Protein AF-A0A958FMW8-F1 (afdb_monomer_lite)

Radius of gyration: 24.39 Å; chains: 1; bounding box: 60×31×51 Å

Sequence (142 aa):
LLRKQADVAARLNARAYQRRVRERGIANLVDEHDLPLRGEYVREVSALAEKLRVKSRWLNAVSLEATAEALAEIARMPFVVRIDLVRRGRAPLPEPAAHTLLRGGAASTTLDYGPSFDQNSQINTPPLHDLGFSGAGVLIAS

Secondary structure (DSSP, 8-state):
-HHHHHHHHTT--HHHHHHHHHHH-GGGSS-GGGSPP-HHHHHHHHHH-SEEEEEETTTTEEEEE--HHHHHHHTTSTT-----------PPPPP--------------SS--GGGHHHHHHTTHHHHHHTT---TT-----

pLDDT: mean 87.43, std 10.42, range [56.19, 97.25]

Foldseek 3Di:
DVVQQVVLLVPDDPVLQVVCCVPPNPVPSGDQLSGAADPVLVVVLVVQFPFWDDQRSNVSDTDTHHDPVSVVVNCPPPPDPDDDDDDDDDDDDPDPDPDDQDQDDDDDAPDDPTSCVVVCVVVPNRVCVSVVNPCVPPDDDD

Structure (mmCIF, N/CA/C/O backbone):
data_AF-A0A958FMW8-F1
#
_entry.id   AF-A0A958FMW8-F1
#
loop_
_atom_site.group_PDB
_atom_site.id
_atom_site.type_symbol
_atom_site.label_atom_id
_atom_site.label_alt_id
_atom_site.label_comp_id
_atom_site.label_asym_id
_atom_site.label_entity_id
_atom_site.label_seq_id
_atom_site.pdbx_PDB_ins_code
_atom_site.Cartn_x
_atom_site.Cartn_y
_atom_site.Cartn_z
_atom_site.occupancy
_atom_site.B_iso_or_equiv
_atom_site.auth_seq_id
_atom_site.auth_comp_id
_atom_site.auth_asym_id
_atom_site.auth_atom_id
_atom_site.pdbx_PDB_model_num
ATOM 1 N N . LEU A 1 1 ? -21.628 7.521 -8.985 1.00 67.19 1 LEU A N 1
ATOM 2 C CA . LEU A 1 1 ? -20.403 6.807 -9.408 1.00 67.19 1 LEU A CA 1
ATOM 3 C C . LEU A 1 1 ? -19.646 7.594 -10.484 1.00 67.19 1 LEU A C 1
ATOM 5 O O . LEU A 1 1 ? -18.554 8.064 -10.199 1.00 67.19 1 LEU A O 1
ATOM 9 N N . LEU A 1 2 ? -20.276 7.861 -11.636 1.00 73.38 2 LEU A N 1
ATOM 10 C CA . LEU A 1 2 ? -19.670 8.516 -12.810 1.00 73.38 2 LEU A CA 1
ATOM 11 C C . LEU A 1 2 ? -18.951 9.851 -12.532 1.00 73.38 2 LEU A C 1
ATOM 13 O O . LEU A 1 2 ? -17.819 10.031 -12.964 1.00 73.38 2 LEU A O 1
ATOM 17 N N . ARG A 1 3 ? -19.545 10.763 -11.744 1.00 78.31 3 ARG A N 1
ATOM 18 C CA . ARG A 1 3 ? -18.886 12.039 -11.379 1.00 78.31 3 AR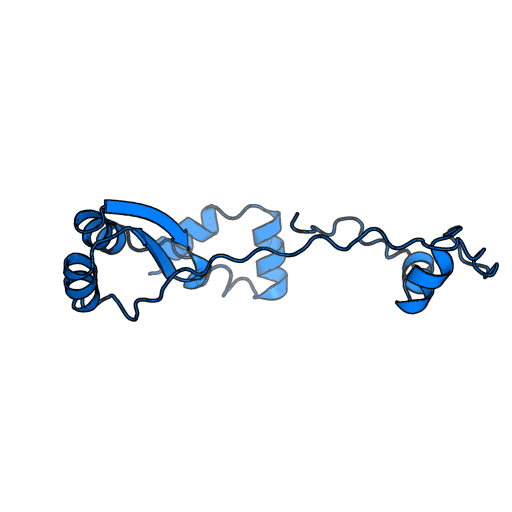G A CA 1
ATOM 19 C C . ARG A 1 3 ? -17.546 11.834 -10.659 1.00 78.31 3 ARG A C 1
ATOM 21 O O . ARG A 1 3 ? -16.572 12.494 -10.982 1.00 78.31 3 ARG A O 1
ATOM 28 N N . LYS A 1 4 ? -17.471 10.862 -9.741 1.00 79.81 4 LYS A N 1
ATOM 29 C CA . LYS A 1 4 ? -16.237 10.571 -8.992 1.00 79.81 4 LYS A CA 1
ATOM 30 C C . LYS A 1 4 ? -15.162 9.951 -9.885 1.00 79.81 4 LYS A C 1
ATOM 32 O O . LYS A 1 4 ? -13.986 10.231 -9.694 1.00 79.81 4 LYS A O 1
ATOM 37 N N . GLN A 1 5 ? -15.559 9.124 -10.853 1.00 82.94 5 GLN A N 1
ATOM 38 C CA . GLN A 1 5 ? -14.628 8.555 -11.830 1.00 82.94 5 GLN A CA 1
ATOM 39 C C . GLN A 1 5 ? -14.057 9.645 -12.744 1.00 82.94 5 GLN A C 1
ATOM 41 O O . GLN A 1 5 ? -12.851 9.660 -12.978 1.00 82.94 5 GLN A O 1
ATOM 46 N N . ALA A 1 6 ? -14.888 10.595 -13.184 1.00 82.56 6 ALA A N 1
ATOM 47 C CA . ALA A 1 6 ? -14.443 11.748 -13.964 1.00 82.56 6 ALA A CA 1
ATOM 48 C C . ALA A 1 6 ? -13.451 12.630 -13.183 1.00 82.56 6 ALA A C 1
ATOM 50 O O . ALA A 1 6 ? -12.398 12.981 -13.713 1.00 82.56 6 ALA A O 1
ATOM 51 N N . ASP A 1 7 ? -13.725 12.909 -11.904 1.00 86.56 7 ASP A N 1
ATOM 52 C CA . ASP A 1 7 ? -12.814 13.679 -11.045 1.00 86.56 7 ASP A CA 1
ATOM 53 C C . ASP A 1 7 ? -11.450 12.994 -10.876 1.00 86.56 7 ASP A C 1
ATOM 55 O O . ASP A 1 7 ? -10.409 13.652 -10.845 1.00 86.56 7 ASP A O 1
ATOM 59 N N . VAL A 1 8 ? -11.435 11.663 -10.755 1.00 86.69 8 VAL A N 1
ATOM 60 C CA . VAL A 1 8 ? -10.186 10.898 -10.655 1.00 86.69 8 VAL A CA 1
ATOM 61 C C . VAL A 1 8 ? -9.455 10.867 -11.996 1.00 86.69 8 VAL A C 1
ATOM 63 O O . VAL A 1 8 ? -8.236 11.038 -12.014 1.00 86.69 8 VAL A O 1
ATOM 66 N N . ALA A 1 9 ? -10.178 10.722 -13.109 1.00 86.50 9 ALA A N 1
ATOM 67 C CA . ALA A 1 9 ? -9.604 10.763 -14.451 1.00 86.50 9 ALA A CA 1
ATOM 68 C C . ALA A 1 9 ? -8.899 12.102 -14.715 1.00 86.50 9 ALA A C 1
ATOM 70 O O . ALA A 1 9 ? -7.775 12.115 -15.213 1.00 86.50 9 ALA A O 1
ATOM 71 N N . ALA A 1 10 ? -9.508 13.214 -14.290 1.00 87.31 10 ALA A N 1
ATOM 72 C CA . ALA A 1 10 ? -8.950 14.560 -14.422 1.00 87.31 10 ALA A CA 1
ATOM 73 C C . ALA A 1 10 ? -7.656 14.784 -13.613 1.00 87.31 10 ALA A C 1
ATOM 75 O O . ALA A 1 10 ? -6.899 15.706 -13.901 1.00 87.31 10 ALA A O 1
ATOM 76 N N . ARG A 1 11 ? -7.384 13.948 -12.603 1.00 89.19 11 ARG A N 1
ATOM 77 C CA . ARG A 1 11 ? -6.184 14.029 -11.749 1.00 89.19 11 ARG A CA 1
ATOM 78 C C . ARG A 1 11 ? -5.069 13.076 -12.177 1.00 89.19 11 ARG A C 1
ATOM 80 O O . ARG A 1 11 ? -4.025 13.032 -11.525 1.00 89.19 11 ARG A O 1
ATOM 87 N N . LEU A 1 12 ? -5.272 12.285 -13.232 1.00 89.81 12 LEU A N 1
ATOM 88 C CA . LEU A 1 12 ? -4.224 11.416 -13.755 1.00 89.81 12 LEU A CA 1
ATOM 89 C C . LEU A 1 12 ? -3.107 12.264 -14.363 1.00 89.81 12 LEU A C 1
ATOM 91 O O . LEU A 1 12 ? -3.346 13.114 -15.216 1.00 89.81 12 LEU A O 1
ATOM 95 N N . ASN A 1 13 ? -1.863 11.991 -13.969 1.00 92.81 13 ASN A N 1
ATOM 96 C CA . ASN A 1 13 ? -0.727 12.544 -14.696 1.00 92.81 13 ASN A CA 1
ATOM 97 C C . ASN A 1 13 ? -0.651 11.935 -16.111 1.00 92.81 13 ASN A C 1
ATOM 99 O O . ASN A 1 13 ? -1.148 10.830 -16.358 1.00 92.81 13 ASN A O 1
ATOM 103 N N . ALA A 1 14 ? 0.006 12.642 -17.034 1.00 92.69 14 ALA A N 1
ATOM 104 C CA . ALA A 1 14 ? 0.064 12.262 -18.448 1.00 92.69 14 ALA A CA 1
ATOM 105 C C . ALA A 1 14 ? 0.574 10.826 -18.666 1.00 92.69 14 ALA A C 1
ATOM 107 O O . ALA A 1 14 ? 0.044 10.081 -19.490 1.00 92.69 14 ALA A O 1
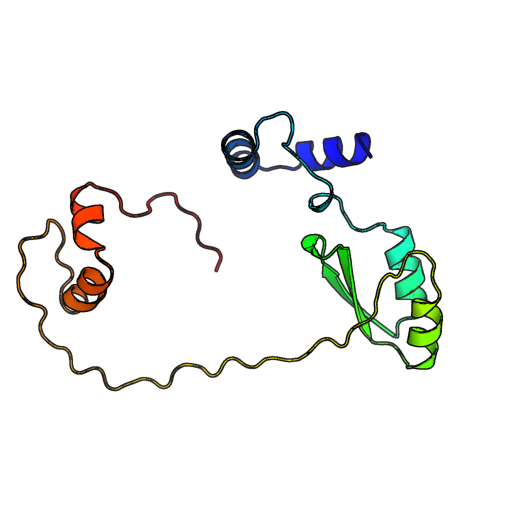ATOM 108 N N . ARG A 1 15 ? 1.563 10.398 -17.877 1.00 89.44 15 ARG A N 1
ATOM 109 C CA . ARG A 1 15 ? 2.145 9.058 -17.981 1.00 89.44 15 ARG A CA 1
ATOM 110 C C . ARG A 1 15 ? 1.182 7.965 -17.517 1.00 89.44 15 ARG A C 1
ATOM 112 O O . ARG A 1 15 ? 1.062 6.934 -18.175 1.00 89.44 15 ARG A O 1
ATOM 119 N N . ALA A 1 16 ? 0.493 8.180 -16.398 1.00 89.81 16 ALA A N 1
ATOM 120 C CA . ALA A 1 16 ? -0.522 7.270 -15.882 1.00 89.81 16 ALA A CA 1
ATOM 121 C C . ALA A 1 16 ? -1.697 7.158 -16.856 1.00 89.81 16 ALA A C 1
ATOM 123 O O . ALA A 1 16 ? -2.176 6.050 -17.088 1.00 89.81 16 ALA A O 1
ATOM 124 N N . TYR A 1 17 ? -2.106 8.274 -17.465 1.00 93.31 17 TYR A N 1
ATOM 125 C CA . TYR A 1 17 ? -3.111 8.294 -18.521 1.00 93.31 17 TYR A CA 1
ATOM 126 C C . TYR A 1 17 ? -2.683 7.436 -19.719 1.00 93.31 17 TYR A C 1
ATOM 128 O O . TYR A 1 17 ? -3.364 6.469 -20.051 1.00 93.31 17 TYR A O 1
ATOM 136 N N . GLN A 1 18 ? -1.518 7.719 -20.316 1.00 92.69 18 GLN A N 1
ATOM 137 C CA . GLN A 1 18 ? -1.022 6.984 -21.487 1.00 92.69 18 GLN A CA 1
ATOM 138 C C . GLN A 1 18 ? -0.866 5.486 -21.214 1.00 92.69 18 GLN A C 1
ATOM 140 O O . GLN A 1 18 ? -1.272 4.659 -22.031 1.00 92.69 18 GLN A O 1
ATOM 145 N N . ARG A 1 19 ? -0.321 5.125 -20.045 1.00 91.31 19 ARG A N 1
ATOM 146 C CA . ARG A 1 19 ? -0.202 3.725 -19.624 1.00 91.31 19 ARG A CA 1
ATOM 147 C C . ARG A 1 19 ? -1.570 3.043 -19.578 1.00 91.31 19 ARG A C 1
ATOM 149 O O . ARG A 1 19 ? -1.730 1.969 -20.142 1.00 91.31 19 ARG A O 1
ATOM 156 N N . ARG A 1 20 ? -2.557 3.668 -18.929 1.00 92.62 20 ARG A N 1
ATOM 157 C CA . ARG A 1 20 ? -3.902 3.099 -18.767 1.00 92.62 20 ARG A CA 1
ATOM 158 C C . ARG A 1 20 ? -4.643 2.982 -20.093 1.00 92.62 20 ARG A C 1
ATOM 160 O O . ARG A 1 20 ? -5.266 1.956 -20.321 1.00 92.62 20 ARG A O 1
ATOM 167 N N . VAL A 1 21 ? -4.530 3.970 -20.981 1.00 93.94 21 VAL A N 1
ATOM 168 C CA . VAL A 1 21 ? -5.103 3.877 -22.334 1.00 93.94 21 VAL A CA 1
ATOM 169 C C . VAL A 1 21 ? -4.510 2.689 -23.087 1.00 93.94 21 VAL A C 1
ATOM 171 O O . VAL A 1 21 ? -5.263 1.923 -23.679 1.00 93.94 21 VAL A O 1
ATOM 174 N N . ARG A 1 22 ? -3.187 2.490 -23.015 1.00 92.56 22 ARG A N 1
ATOM 175 C CA . ARG A 1 22 ? -2.514 1.354 -23.658 1.00 92.56 22 ARG A CA 1
ATOM 176 C C . ARG A 1 22 ? -2.924 0.001 -23.066 1.00 92.56 22 ARG A C 1
ATOM 178 O O . ARG A 1 22 ? -3.119 -0.943 -23.817 1.00 92.56 22 ARG A O 1
ATOM 185 N N . GLU A 1 23 ? -3.015 -0.106 -21.742 1.00 91.25 23 GLU A N 1
ATOM 186 C CA . GLU A 1 23 ? -3.235 -1.387 -21.044 1.00 91.25 23 GLU A CA 1
ATOM 187 C C . GLU A 1 23 ? -4.712 -1.773 -20.902 1.00 91.25 23 GLU A C 1
ATOM 189 O O . GLU A 1 23 ? -5.035 -2.956 -20.878 1.00 91.25 23 GLU A O 1
ATOM 194 N N . ARG A 1 24 ? -5.609 -0.792 -20.764 1.00 90.19 24 ARG A N 1
ATOM 195 C CA . ARG A 1 24 ? -7.027 -1.001 -20.412 1.00 90.19 24 ARG A CA 1
ATOM 196 C C . ARG A 1 24 ? -8.004 -0.446 -21.450 1.00 90.19 24 ARG A C 1
ATOM 198 O O . ARG A 1 24 ? -9.183 -0.793 -21.422 1.00 90.19 24 ARG A O 1
ATOM 205 N N . GLY A 1 25 ? -7.532 0.419 -22.349 1.00 90.69 25 GLY A N 1
ATOM 206 C CA . GLY A 1 25 ? -8.370 1.170 -23.280 1.00 90.69 25 GLY A CA 1
ATOM 207 C C . GLY A 1 25 ? -9.015 2.406 -22.646 1.00 90.69 25 GLY A C 1
ATOM 208 O O . GLY A 1 25 ? -9.149 2.523 -21.428 1.00 90.69 25 GLY A O 1
ATOM 209 N N . ILE A 1 26 ? -9.437 3.352 -23.491 1.00 88.81 26 ILE A N 1
ATOM 210 C CA . ILE A 1 26 ? -9.990 4.643 -23.044 1.00 88.81 26 ILE A CA 1
ATOM 211 C C . ILE A 1 26 ? -11.309 4.499 -22.269 1.00 88.81 26 ILE A C 1
ATOM 213 O O . ILE A 1 26 ? -11.577 5.282 -21.363 1.00 88.81 26 ILE A O 1
ATOM 217 N N . ALA A 1 27 ? -12.096 3.463 -22.578 1.00 87.69 27 ALA A N 1
ATOM 218 C CA . ALA A 1 27 ? -13.354 3.168 -21.896 1.00 87.69 27 ALA A CA 1
ATOM 219 C C . ALA A 1 27 ? -13.158 2.753 -20.425 1.00 87.69 27 ALA A C 1
ATOM 221 O O . ALA A 1 27 ? -14.045 2.980 -19.611 1.00 87.69 27 ALA A O 1
ATOM 222 N N . ASN A 1 28 ? -11.985 2.208 -20.072 1.00 86.88 28 ASN A N 1
ATOM 223 C CA . ASN A 1 28 ? -11.664 1.699 -18.732 1.00 86.88 28 ASN A CA 1
ATOM 224 C C . ASN A 1 28 ? -10.507 2.479 -18.087 1.00 86.88 28 ASN A C 1
ATOM 226 O O . ASN A 1 28 ? -9.625 1.915 -17.430 1.00 86.88 28 ASN A O 1
ATOM 230 N N . LEU A 1 29 ? -10.487 3.797 -18.297 1.00 89.94 29 LEU A N 1
ATOM 231 C CA . LEU A 1 29 ? -9.429 4.672 -17.794 1.00 89.94 29 LEU A CA 1
ATOM 232 C C . LEU A 1 29 ? -9.385 4.729 -16.256 1.00 89.94 29 LEU A C 1
ATOM 234 O O . LEU A 1 29 ? -8.306 4.854 -15.671 1.00 89.94 29 LEU A O 1
ATOM 238 N N . VAL A 1 30 ? -10.545 4.643 -15.605 1.00 89.69 30 VAL A N 1
ATOM 239 C CA . VAL A 1 30 ? -10.711 4.693 -14.148 1.00 89.69 30 VAL A CA 1
ATOM 240 C C . VAL A 1 30 ? -11.730 3.640 -13.739 1.00 89.69 30 VAL A C 1
ATOM 242 O O . VAL A 1 30 ? -12.819 3.592 -14.307 1.00 89.69 30 VAL A O 1
ATOM 245 N N . ASP A 1 31 ? -11.388 2.828 -12.744 1.00 87.88 31 ASP A N 1
ATOM 246 C CA . ASP A 1 31 ? -12.278 1.805 -12.193 1.00 87.88 31 ASP A CA 1
ATOM 247 C C . ASP A 1 31 ? -12.661 2.108 -10.730 1.00 87.88 31 ASP A C 1
ATOM 249 O O . ASP A 1 31 ? -12.390 3.185 -10.195 1.00 87.88 31 ASP A O 1
ATOM 253 N N . GLU A 1 32 ? -13.375 1.192 -10.081 1.00 83.50 32 GLU A N 1
ATOM 254 C CA . GLU A 1 32 ? -13.834 1.377 -8.701 1.00 83.50 32 GLU A CA 1
ATOM 255 C C . GLU A 1 32 ? -12.687 1.440 -7.679 1.00 83.50 32 GLU A C 1
ATOM 257 O O . GLU A 1 32 ? -12.803 2.154 -6.684 1.00 83.50 32 GLU A O 1
ATOM 262 N N . HIS A 1 33 ? -11.550 0.789 -7.944 1.00 83.00 33 HIS A N 1
ATOM 263 C CA . HIS A 1 33 ? -10.367 0.801 -7.071 1.00 83.00 33 HIS A CA 1
ATOM 264 C C . HIS A 1 33 ? -9.617 2.136 -7.127 1.00 83.00 33 HIS A C 1
ATOM 266 O O . HIS A 1 33 ? -8.810 2.461 -6.252 1.00 83.00 33 HIS A O 1
ATOM 272 N N . ASP A 1 34 ? -9.884 2.941 -8.153 1.00 86.44 34 ASP A N 1
ATOM 273 C CA . ASP A 1 34 ? -9.373 4.298 -8.254 1.00 86.44 34 ASP A CA 1
ATOM 274 C C . ASP A 1 34 ? -10.188 5.301 -7.426 1.00 86.44 34 ASP A C 1
ATOM 276 O O . ASP A 1 34 ? -9.740 6.433 -7.203 1.00 86.44 34 ASP A O 1
ATOM 280 N N . LEU A 1 35 ? -11.367 4.919 -6.936 1.00 88.12 35 LEU A N 1
ATOM 281 C CA . LEU A 1 35 ? -12.211 5.816 -6.161 1.00 88.12 35 LEU A CA 1
ATOM 282 C C . LEU A 1 35 ? -11.666 6.003 -4.742 1.00 88.12 35 LEU A C 1
ATOM 284 O O . LEU A 1 35 ? -11.195 5.053 -4.123 1.00 88.12 35 LEU A O 1
ATOM 288 N N . PRO A 1 36 ? -11.718 7.226 -4.184 1.00 88.50 36 PRO A N 1
ATOM 289 C CA . PRO A 1 36 ? -11.333 7.445 -2.798 1.00 88.50 36 PRO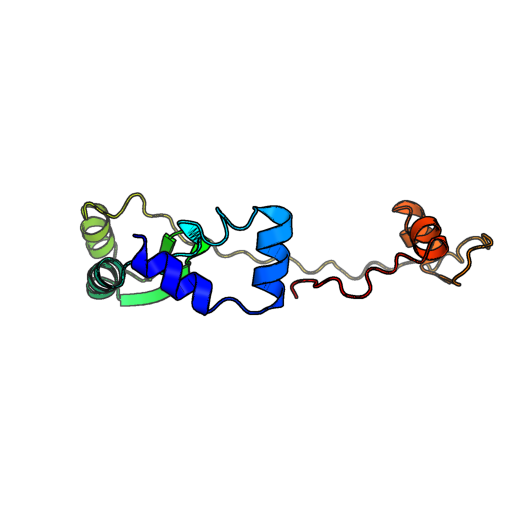 A CA 1
ATOM 290 C C . PRO A 1 36 ? -12.296 6.727 -1.845 1.00 88.50 36 PRO A C 1
ATOM 292 O O . PRO A 1 36 ? -13.478 6.547 -2.156 1.00 88.50 36 PRO A O 1
ATOM 295 N N . LEU A 1 37 ? -11.808 6.411 -0.641 1.00 90.69 37 LEU A N 1
ATOM 296 C CA . LEU A 1 37 ? -12.663 5.906 0.433 1.00 90.69 37 LEU A CA 1
ATOM 297 C C . LEU A 1 37 ? -13.825 6.866 0.688 1.00 90.69 37 LEU A C 1
ATOM 299 O O . LEU A 1 37 ? -13.693 8.093 0.622 1.00 90.69 37 LEU A O 1
ATOM 303 N N . ARG A 1 38 ? -14.972 6.290 1.038 1.00 92.31 38 ARG A N 1
ATOM 304 C CA . ARG A 1 38 ? -16.161 7.042 1.440 1.00 92.31 38 ARG A CA 1
ATOM 305 C C . ARG A 1 38 ? -15.858 7.801 2.733 1.00 92.31 38 ARG A C 1
ATOM 307 O O . ARG A 1 38 ? -15.665 7.195 3.781 1.00 92.31 38 ARG A O 1
ATOM 314 N N . GLY A 1 39 ? -15.818 9.132 2.649 1.00 92.81 39 GLY A N 1
ATOM 315 C CA . GLY A 1 39 ? -15.471 9.991 3.784 1.00 92.81 39 GLY A CA 1
ATOM 316 C C . GLY A 1 39 ? -16.392 9.810 4.992 1.00 92.81 39 GLY A C 1
ATOM 317 O O . GLY A 1 39 ? -15.909 9.840 6.114 1.00 92.81 39 GLY A O 1
ATOM 318 N N . GLU A 1 40 ? -17.683 9.564 4.764 1.00 95.38 40 GLU A N 1
ATOM 319 C CA . GLU A 1 40 ? -18.669 9.248 5.809 1.00 95.38 40 GLU A CA 1
ATOM 320 C C . GLU A 1 40 ? -18.278 8.009 6.613 1.00 95.38 40 GLU A C 1
ATOM 322 O O . GLU A 1 40 ? -18.081 8.119 7.816 1.00 95.38 40 GLU A O 1
ATOM 327 N N . TYR A 1 41 ? -18.025 6.884 5.939 1.00 95.19 41 TYR A N 1
ATOM 328 C CA . TYR A 1 41 ? -17.625 5.633 6.591 1.00 95.19 41 TYR A CA 1
ATOM 329 C C . TYR A 1 41 ? -16.330 5.795 7.379 1.00 95.19 41 TYR A C 1
ATOM 331 O O . TYR A 1 41 ? -16.210 5.328 8.505 1.00 95.19 41 TYR A O 1
ATOM 339 N N . VAL A 1 42 ? -15.364 6.518 6.808 1.00 96.19 42 VAL A N 1
ATOM 340 C CA . VAL A 1 42 ? -14.117 6.815 7.513 1.00 96.19 42 VAL A CA 1
ATOM 341 C C . VAL A 1 42 ? -14.380 7.657 8.762 1.00 96.19 42 VAL A C 1
ATOM 343 O O . VAL A 1 42 ? -13.760 7.389 9.784 1.00 96.19 42 VAL A O 1
ATOM 346 N N . ARG A 1 43 ? -15.269 8.657 8.710 1.00 96.56 43 ARG A N 1
ATOM 347 C CA . ARG A 1 43 ? -15.610 9.483 9.880 1.00 96.56 43 ARG A CA 1
ATOM 348 C C . ARG A 1 43 ? -16.307 8.672 10.966 1.00 96.56 43 ARG A C 1
ATOM 350 O O . ARG A 1 43 ? -15.891 8.771 12.110 1.00 96.56 43 ARG A O 1
ATOM 357 N N . GLU A 1 44 ? -17.309 7.873 10.607 1.00 96.50 44 GLU A N 1
ATOM 358 C CA . GLU A 1 44 ? -18.069 7.046 11.554 1.00 96.50 44 GLU A CA 1
ATOM 359 C C . GLU A 1 44 ? -17.162 6.049 12.278 1.00 96.50 44 GLU A C 1
ATOM 361 O O . GLU A 1 44 ? -17.153 5.993 13.503 1.00 96.50 44 GLU A O 1
ATOM 366 N N . VAL A 1 45 ? -16.310 5.341 11.533 1.00 96.50 45 VAL A N 1
ATOM 367 C CA . VAL A 1 45 ? -15.339 4.407 12.115 1.00 96.50 45 VAL A CA 1
ATOM 368 C C . VAL A 1 45 ? -14.285 5.138 12.955 1.00 96.50 45 VAL A C 1
ATOM 370 O O . VAL A 1 45 ? -13.918 4.669 14.028 1.00 96.50 45 VAL A O 1
ATOM 373 N N . SER A 1 46 ? -13.796 6.299 12.500 1.00 95.25 46 SER A N 1
ATOM 374 C CA . SER A 1 46 ? -12.771 7.052 13.244 1.00 95.25 46 SER A CA 1
ATOM 375 C C . SER A 1 46 ? -13.308 7.692 14.524 1.00 95.25 46 SER A C 1
ATOM 377 O O . SER A 1 46 ? -12.509 7.993 15.400 1.00 95.25 46 SER A O 1
ATOM 379 N N . ALA A 1 47 ? -14.620 7.915 14.640 1.00 96.62 47 ALA A N 1
ATOM 380 C CA . ALA A 1 47 ? -15.226 8.486 15.842 1.00 96.62 47 ALA A CA 1
ATOM 381 C C . ALA A 1 47 ? -15.185 7.522 17.040 1.00 96.62 47 ALA A C 1
ATOM 383 O O . ALA A 1 47 ? -15.165 7.974 18.179 1.00 96.62 47 ALA A O 1
ATOM 384 N N . LEU A 1 48 ? -15.151 6.212 16.773 1.00 95.69 48 LEU A N 1
ATOM 385 C CA . LEU A 1 48 ? -15.054 5.155 17.785 1.00 95.69 48 LEU A CA 1
ATOM 386 C C . LEU A 1 48 ? -13.610 4.691 18.029 1.00 95.69 48 LEU A C 1
ATOM 388 O O . LEU A 1 48 ? -13.344 3.944 18.966 1.00 95.69 48 LEU A O 1
ATOM 392 N N . ALA A 1 49 ? -12.673 5.096 17.173 1.00 95.62 49 ALA A N 1
ATOM 393 C CA . ALA A 1 49 ? -11.280 4.690 17.261 1.00 95.62 49 ALA A CA 1
ATOM 394 C C . ALA A 1 49 ? -10.472 5.652 18.140 1.00 95.62 49 ALA A C 1
ATOM 396 O O . ALA A 1 49 ? -10.646 6.866 18.079 1.00 95.62 49 ALA A O 1
ATOM 397 N N . GLU A 1 50 ? -9.501 5.120 18.877 1.00 96.44 50 GLU A N 1
ATOM 398 C CA . GLU A 1 50 ? -8.506 5.928 19.591 1.00 96.44 50 GLU A CA 1
ATOM 399 C C . GLU A 1 50 ? -7.605 6.672 18.603 1.00 96.44 50 GLU A C 1
ATOM 401 O O . GLU A 1 50 ? -7.222 7.826 18.814 1.00 96.44 50 GLU A O 1
ATOM 406 N N . LYS A 1 51 ? -7.244 5.998 17.503 1.00 96.62 51 LYS A N 1
ATOM 407 C CA . LYS A 1 51 ? -6.343 6.560 16.500 1.00 96.62 51 LYS A CA 1
ATOM 408 C C . LYS A 1 51 ? -6.545 5.959 15.124 1.00 96.62 51 LYS A C 1
ATOM 410 O O . LYS A 1 51 ? -6.358 4.765 14.915 1.00 96.62 51 LYS A O 1
ATOM 415 N N . LEU A 1 52 ? -6.777 6.808 14.130 1.00 96.38 52 LEU A N 1
ATOM 416 C CA . LEU A 1 52 ? -6.664 6.411 12.731 1.00 96.38 52 LEU A CA 1
ATOM 417 C C . LEU A 1 52 ? -5.186 6.388 12.305 1.00 96.38 52 LEU A C 1
ATOM 419 O O . LEU A 1 52 ? -4.485 7.392 12.419 1.00 96.38 52 LEU A O 1
ATOM 423 N N . ARG A 1 53 ? -4.711 5.252 11.783 1.00 95.12 53 ARG A N 1
ATOM 424 C CA . ARG A 1 53 ? -3.319 5.077 11.336 1.00 95.12 53 ARG A CA 1
ATOM 425 C C . ARG A 1 53 ? -3.144 5.357 9.842 1.00 95.12 53 ARG A C 1
ATOM 427 O O . ARG A 1 53 ? -2.357 6.222 9.478 1.00 95.12 53 ARG A O 1
ATOM 434 N N . VAL A 1 54 ? -3.858 4.633 8.978 1.00 94.56 54 VAL A N 1
ATOM 435 C CA . VAL A 1 54 ? -3.683 4.677 7.513 1.00 94.56 54 VAL A CA 1
ATOM 436 C C . VAL A 1 54 ? -5.027 4.458 6.822 1.00 94.56 54 VAL A C 1
ATOM 438 O O . VAL A 1 54 ? -5.869 3.702 7.302 1.00 94.56 54 VAL A O 1
ATOM 441 N N . LYS A 1 55 ? -5.218 5.108 5.669 1.00 94.75 55 LYS A N 1
ATOM 442 C CA . LYS A 1 55 ? -6.318 4.845 4.731 1.00 94.75 55 LYS A CA 1
ATOM 443 C C . LYS A 1 55 ? -5.734 4.198 3.477 1.00 94.75 55 LYS A C 1
ATOM 445 O O . LYS A 1 55 ? -4.872 4.795 2.836 1.00 94.75 55 LYS A O 1
ATOM 450 N N . SER A 1 56 ? -6.200 3.010 3.109 1.00 92.12 56 SER A N 1
ATOM 451 C CA . SER A 1 56 ? -5.764 2.308 1.902 1.00 92.12 56 SER A CA 1
ATOM 452 C C . SER A 1 56 ? -6.862 2.331 0.854 1.00 92.12 56 SER A C 1
ATOM 454 O O . SER A 1 56 ? -7.846 1.604 0.966 1.00 92.12 56 SER A O 1
ATOM 456 N N . ARG A 1 57 ? -6.673 3.149 -0.188 1.00 88.94 57 ARG A N 1
ATOM 457 C CA . ARG A 1 57 ? -7.592 3.212 -1.335 1.00 88.94 57 ARG A CA 1
ATOM 458 C C . ARG A 1 57 ? -7.717 1.868 -2.046 1.00 88.94 57 ARG A C 1
ATOM 460 O O . ARG A 1 57 ? -8.823 1.418 -2.296 1.00 88.94 57 ARG A O 1
ATOM 467 N N . TRP A 1 58 ? -6.583 1.218 -2.292 1.00 87.06 58 TRP A N 1
ATOM 468 C CA . TRP A 1 58 ? -6.514 -0.064 -2.994 1.00 87.06 58 TRP A CA 1
ATOM 469 C C . TRP A 1 58 ? -7.244 -1.192 -2.269 1.00 87.06 58 TRP A C 1
ATOM 471 O O . TRP A 1 58 ? -7.892 -2.005 -2.913 1.00 87.06 58 TRP A O 1
ATOM 481 N N . LEU A 1 59 ? -7.154 -1.228 -0.938 1.00 90.31 59 LEU A N 1
ATOM 482 C CA . LEU A 1 59 ? -7.857 -2.223 -0.125 1.00 90.31 59 LEU A CA 1
ATOM 483 C C . LEU A 1 59 ? -9.267 -1.770 0.269 1.00 90.31 59 LEU A C 1
ATOM 485 O O . LEU A 1 59 ? -9.962 -2.515 0.950 1.00 90.31 59 LEU A O 1
ATOM 489 N N . ASN A 1 60 ? -9.660 -0.543 -0.096 1.00 92.69 60 ASN A N 1
ATOM 490 C CA . ASN A 1 60 ? -10.861 0.123 0.399 1.00 92.69 60 ASN A CA 1
ATOM 491 C C . ASN A 1 60 ? -11.017 -0.023 1.931 1.00 92.69 60 ASN A C 1
ATOM 493 O O . ASN A 1 60 ? -12.082 -0.365 2.439 1.00 92.69 60 ASN A O 1
ATOM 497 N N . ALA A 1 61 ? -9.921 0.191 2.666 1.00 94.62 61 ALA A N 1
ATOM 498 C CA . ALA A 1 61 ? -9.820 -0.148 4.086 1.00 94.62 61 ALA A CA 1
ATOM 499 C C . ALA A 1 61 ? -9.120 0.941 4.905 1.00 94.62 61 ALA A C 1
ATOM 501 O O . ALA A 1 61 ? -8.354 1.757 4.380 1.00 94.62 61 ALA A O 1
ATOM 502 N N . VAL A 1 62 ? -9.350 0.925 6.217 1.00 96.50 62 VAL A N 1
ATOM 503 C CA . VAL A 1 62 ? -8.641 1.760 7.192 1.00 96.50 62 VAL A CA 1
ATOM 504 C C . VAL A 1 62 ? -7.953 0.883 8.230 1.00 96.50 62 VAL A C 1
ATOM 506 O O . VAL A 1 62 ? -8.505 -0.125 8.656 1.00 96.50 62 VAL A O 1
ATOM 509 N N . SER A 1 63 ? -6.750 1.273 8.645 1.00 96.12 63 SER A N 1
ATOM 510 C CA . SER A 1 63 ? -6.099 0.720 9.834 1.00 96.12 63 SER A CA 1
ATOM 511 C C . SER A 1 63 ? -6.211 1.726 10.970 1.00 96.12 63 SER A C 1
ATOM 513 O O . SER A 1 63 ? -5.924 2.912 10.768 1.00 96.12 63 SER A O 1
ATOM 515 N N . LEU A 1 64 ? -6.579 1.260 12.155 1.00 96.69 64 LEU A N 1
ATOM 516 C CA . LEU A 1 64 ? -6.838 2.082 13.331 1.00 96.69 64 LEU A CA 1
ATOM 517 C C . LEU A 1 64 ? -6.454 1.341 14.615 1.00 96.69 64 LEU A C 1
ATOM 519 O O . LEU A 1 64 ? -6.231 0.133 14.595 1.00 96.69 64 LEU A O 1
ATOM 523 N N . GLU A 1 65 ? -6.390 2.084 15.710 1.00 97.12 65 GLU A N 1
ATOM 524 C CA . GLU A 1 65 ? -6.298 1.587 17.083 1.00 97.12 65 GLU A CA 1
ATOM 525 C C . GLU A 1 65 ? -7.631 1.857 17.775 1.00 97.12 65 GLU A C 1
ATOM 527 O O . GLU A 1 65 ? -8.179 2.952 17.637 1.00 97.12 65 GLU A O 1
ATOM 532 N N . ALA A 1 66 ? -8.174 0.850 18.453 1.00 96.06 66 ALA A N 1
ATOM 533 C CA . ALA A 1 66 ? -9.462 0.904 19.135 1.00 96.06 66 ALA A CA 1
ATOM 534 C C . ALA A 1 66 ? -9.543 -0.195 20.201 1.00 96.06 66 ALA A C 1
ATOM 536 O O . ALA A 1 66 ? -8.857 -1.218 20.092 1.00 96.06 66 ALA A O 1
ATOM 537 N N . THR A 1 67 ? -10.413 -0.001 21.192 1.00 97.12 67 THR A N 1
ATOM 538 C CA . THR A 1 67 ? -10.707 -1.012 22.214 1.00 97.12 67 THR A CA 1
ATOM 539 C C . THR A 1 67 ? -11.549 -2.158 21.646 1.00 97.12 67 THR A C 1
ATOM 541 O O . THR A 1 67 ? -12.121 -2.061 20.557 1.00 97.12 67 THR A O 1
ATOM 544 N N . ALA A 1 68 ? -11.655 -3.263 22.389 1.00 96.19 68 ALA A N 1
ATOM 545 C CA . ALA A 1 68 ? -12.464 -4.408 21.975 1.00 96.19 68 ALA A CA 1
ATOM 546 C C . ALA A 1 68 ? -13.957 -4.051 21.837 1.00 96.19 68 ALA A C 1
ATOM 548 O O . ALA A 1 68 ? -14.624 -4.524 20.917 1.00 96.19 68 ALA A O 1
ATOM 549 N N . GLU A 1 69 ? -14.466 -3.181 22.711 1.00 96.75 69 GLU A N 1
ATOM 550 C CA . GLU A 1 69 ? -15.851 -2.703 22.703 1.00 96.75 69 GLU A CA 1
ATOM 551 C C . GLU A 1 69 ? -16.125 -1.875 21.444 1.00 96.75 69 GLU A C 1
ATOM 553 O O . GLU A 1 69 ? -17.078 -2.152 20.713 1.00 96.75 69 GLU A O 1
ATOM 558 N N . ALA A 1 70 ? -15.230 -0.933 21.129 1.00 96.88 70 ALA A N 1
ATOM 559 C CA . ALA A 1 70 ? -15.316 -0.128 19.916 1.00 96.88 70 ALA A CA 1
ATOM 560 C C . ALA A 1 70 ? -15.248 -0.995 18.648 1.00 96.88 70 ALA A C 1
ATOM 562 O O . ALA A 1 70 ? -16.016 -0.786 17.709 1.00 96.88 70 ALA A O 1
ATOM 563 N N . LEU A 1 71 ? -14.385 -2.017 18.615 1.00 96.75 71 LEU A N 1
ATOM 564 C CA . LEU A 1 71 ? -14.322 -2.958 17.491 1.00 96.75 71 LEU A CA 1
ATOM 565 C C . LEU A 1 71 ? -15.625 -3.751 17.322 1.00 96.75 71 LEU A C 1
ATOM 567 O O . LEU A 1 71 ? -16.050 -3.978 16.188 1.00 96.75 71 LEU A O 1
ATOM 571 N N . ALA A 1 72 ? -16.280 -4.144 18.418 1.00 96.69 72 ALA A N 1
ATOM 572 C CA . ALA A 1 72 ? -17.570 -4.826 18.362 1.00 96.69 72 ALA A CA 1
ATOM 573 C C . ALA A 1 72 ? -18.684 -3.922 17.809 1.00 96.69 72 ALA A C 1
ATOM 575 O O . ALA A 1 72 ? -19.572 -4.405 17.109 1.00 96.69 72 ALA A O 1
ATOM 576 N N . GLU A 1 73 ? -18.646 -2.617 18.087 1.00 97.25 73 GLU A N 1
ATOM 577 C CA . GLU A 1 73 ? -19.559 -1.642 17.480 1.00 97.25 73 GLU A CA 1
ATOM 578 C C . GLU A 1 73 ? -19.276 -1.436 15.992 1.00 97.25 73 GLU A C 1
ATOM 580 O O . GLU A 1 73 ? -20.191 -1.537 15.173 1.00 97.25 73 GLU A O 1
ATOM 585 N N . ILE A 1 74 ? -18.006 -1.241 15.626 1.00 96.94 74 ILE A N 1
ATOM 586 C CA . ILE A 1 74 ? -17.577 -1.086 14.231 1.00 96.94 74 ILE A CA 1
ATOM 587 C C . ILE A 1 74 ? -17.979 -2.315 13.402 1.00 96.94 74 ILE A C 1
ATOM 589 O O . ILE A 1 74 ? -18.467 -2.168 12.285 1.00 96.94 74 ILE A O 1
ATOM 593 N N . ALA A 1 75 ? -17.848 -3.528 13.950 1.00 96.62 75 ALA A N 1
ATOM 594 C CA . ALA A 1 75 ? -18.215 -4.769 13.264 1.00 96.62 75 ALA A CA 1
ATOM 595 C C . ALA A 1 75 ? -19.714 -4.883 12.931 1.00 96.62 75 ALA A C 1
ATOM 597 O O . ALA A 1 75 ? -20.080 -5.655 12.048 1.00 96.62 75 ALA A O 1
ATOM 598 N N . ARG A 1 76 ? -20.588 -4.136 13.621 1.00 97.12 76 ARG A N 1
ATOM 599 C CA . ARG A 1 76 ? -22.038 -4.119 13.356 1.00 97.12 76 ARG A CA 1
ATOM 600 C C . ARG A 1 76 ? -22.442 -3.096 12.295 1.00 97.12 76 ARG A C 1
ATOM 602 O O . ARG A 1 76 ? -23.599 -3.091 11.876 1.00 97.12 76 ARG A O 1
ATOM 609 N N . MET A 1 77 ? -21.532 -2.219 11.869 1.00 96.81 77 MET A N 1
ATOM 610 C CA . MET A 1 77 ? -21.832 -1.226 10.841 1.00 96.81 77 MET A CA 1
ATOM 611 C C . MET A 1 77 ? -22.093 -1.924 9.494 1.00 96.81 77 MET A C 1
ATOM 613 O O . MET A 1 77 ? -21.285 -2.747 9.064 1.00 96.81 77 MET A O 1
ATOM 617 N N . PRO A 1 78 ? -23.164 -1.570 8.760 1.00 96.69 78 PRO A N 1
ATOM 618 C CA . PRO A 1 78 ? -23.594 -2.304 7.562 1.00 96.69 78 PRO A CA 1
ATOM 619 C C . PRO A 1 78 ? -22.610 -2.219 6.384 1.00 96.69 78 PRO A C 1
ATOM 621 O O . PRO A 1 78 ? -22.729 -2.966 5.418 1.00 96.69 78 PRO A O 1
ATOM 624 N N . PHE A 1 79 ? -21.651 -1.293 6.438 1.00 94.81 79 PHE A N 1
ATOM 625 C CA . PHE A 1 79 ? -20.616 -1.101 5.420 1.00 94.81 79 PHE A CA 1
ATOM 626 C C . PHE A 1 79 ? -19.253 -1.694 5.816 1.00 94.81 79 PHE A C 1
ATOM 628 O O . PHE A 1 79 ? -18.295 -1.574 5.050 1.00 94.81 79 PHE A O 1
ATOM 635 N N . VAL A 1 80 ? -19.142 -2.318 6.994 1.00 96.44 80 VAL A N 1
ATOM 636 C CA . VAL A 1 80 ? -17.926 -3.006 7.441 1.00 96.44 80 VAL A CA 1
ATOM 637 C C . VAL A 1 80 ? -18.048 -4.483 7.091 1.00 96.44 80 VAL A C 1
ATOM 639 O O . VAL A 1 80 ? -18.846 -5.214 7.661 1.00 96.44 80 VAL A O 1
ATOM 642 N N . VAL A 1 81 ? -17.238 -4.926 6.129 1.00 96.25 81 VAL A N 1
ATOM 643 C CA . VAL A 1 81 ? -17.263 -6.319 5.652 1.00 96.25 81 VAL A CA 1
ATOM 644 C C . VAL A 1 81 ? -16.479 -7.249 6.582 1.00 96.25 81 VAL A C 1
ATOM 646 O O . VAL A 1 81 ? -16.875 -8.392 6.790 1.00 96.25 81 VAL A O 1
ATOM 649 N N . ARG A 1 82 ? -15.341 -6.786 7.116 1.00 96.44 82 ARG A N 1
ATOM 650 C CA . ARG A 1 82 ? -14.450 -7.577 7.976 1.00 96.44 82 ARG A CA 1
ATOM 651 C C . ARG A 1 82 ? -13.522 -6.675 8.787 1.00 96.44 82 ARG A C 1
ATOM 653 O O . ARG A 1 82 ? -13.172 -5.585 8.337 1.00 96.44 82 ARG A O 1
ATOM 660 N N . ILE A 1 83 ? -13.083 -7.175 9.939 1.00 96.69 83 ILE A N 1
ATOM 661 C CA . ILE A 1 83 ? -12.018 -6.592 10.760 1.00 96.69 83 ILE A CA 1
ATOM 662 C C . ILE A 1 83 ? -10.913 -7.638 10.919 1.00 96.69 83 ILE A C 1
ATOM 664 O O . ILE A 1 83 ? -11.198 -8.772 11.291 1.00 96.69 83 ILE A O 1
ATOM 668 N N . ASP A 1 84 ? -9.665 -7.241 10.660 1.00 95.31 84 ASP A N 1
ATOM 669 C CA . ASP A 1 84 ? -8.472 -8.075 10.827 1.00 95.31 84 ASP A CA 1
ATOM 670 C C . ASP A 1 84 ? -7.384 -7.317 11.594 1.00 95.31 84 ASP A C 1
ATOM 672 O O . ASP A 1 84 ? -7.277 -6.090 11.523 1.00 95.31 84 ASP A O 1
ATOM 676 N N . LEU A 1 85 ? -6.524 -8.064 12.287 1.00 94.00 85 LEU A N 1
ATOM 677 C CA . LEU A 1 85 ? -5.394 -7.497 13.012 1.00 94.00 85 LEU A CA 1
ATOM 678 C C . LEU A 1 85 ? -4.230 -7.175 12.064 1.00 94.00 85 LEU A C 1
ATOM 680 O O . LEU A 1 85 ? -3.778 -8.025 11.291 1.00 94.00 85 LEU A O 1
ATOM 684 N N . VAL A 1 86 ? -3.687 -5.960 12.166 1.00 91.88 86 VAL A N 1
ATOM 685 C CA . VAL A 1 86 ? -2.519 -5.544 11.376 1.00 91.88 86 VAL A CA 1
ATOM 686 C C . VAL A 1 86 ? -1.258 -6.176 11.964 1.00 91.88 86 VAL A C 1
ATOM 688 O O . VAL A 1 86 ? -0.785 -5.799 13.038 1.00 91.88 86 VAL A O 1
ATOM 691 N N . ARG A 1 87 ? -0.699 -7.161 11.256 1.00 87.62 87 ARG A N 1
ATOM 692 C CA . ARG A 1 87 ? 0.540 -7.835 11.660 1.00 87.62 87 ARG A CA 1
ATOM 693 C C . ARG A 1 87 ? 1.749 -6.936 11.418 1.00 87.62 87 ARG A C 1
ATOM 695 O O . ARG A 1 87 ? 1.827 -6.221 10.424 1.00 87.62 87 ARG A O 1
ATOM 702 N N . ARG A 1 88 ? 2.729 -7.026 12.315 1.00 83.06 88 ARG A N 1
ATOM 703 C CA . ARG A 1 88 ? 4.056 -6.433 12.126 1.00 83.06 88 ARG A CA 1
ATOM 704 C C . ARG A 1 88 ? 4.964 -7.468 11.468 1.00 83.06 88 ARG A C 1
ATOM 706 O O . ARG A 1 88 ? 5.033 -8.597 11.944 1.00 83.06 88 ARG A O 1
ATOM 713 N N . GLY A 1 89 ? 5.653 -7.081 10.399 1.00 78.81 89 GLY A N 1
ATOM 714 C CA . GLY A 1 89 ? 6.710 -7.875 9.778 1.00 78.81 89 GLY A CA 1
ATOM 715 C C . GLY A 1 89 ? 8.060 -7.184 9.947 1.00 78.81 89 GLY A C 1
ATOM 716 O O . GLY A 1 89 ? 8.151 -5.968 9.795 1.00 78.81 89 GLY A O 1
ATOM 717 N N . ARG A 1 90 ? 9.107 -7.951 10.256 1.00 75.69 90 ARG A N 1
ATOM 718 C CA . ARG A 1 90 ? 10.501 -7.553 10.025 1.00 75.69 90 ARG A CA 1
ATOM 719 C C . ARG A 1 90 ? 11.034 -8.455 8.924 1.00 75.69 90 ARG A C 1
ATOM 721 O O . ARG A 1 90 ? 11.024 -9.670 9.096 1.00 75.69 90 ARG A O 1
ATOM 728 N N . ALA A 1 91 ? 11.479 -7.871 7.819 1.00 76.81 91 ALA A N 1
ATOM 729 C CA . ALA A 1 91 ? 12.327 -8.596 6.889 1.00 76.81 91 ALA A CA 1
ATOM 730 C C . ALA A 1 91 ? 13.741 -8.612 7.493 1.00 76.81 91 ALA A C 1
ATOM 732 O O . ALA A 1 91 ? 14.265 -7.530 7.779 1.00 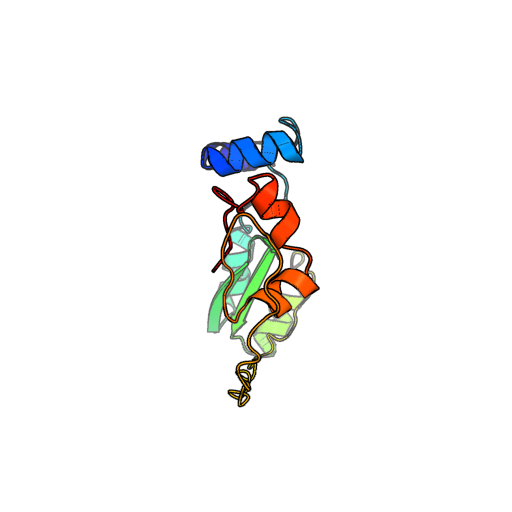76.81 91 ALA A O 1
ATOM 733 N N . PRO A 1 92 ? 14.343 -9.782 7.762 1.00 76.94 92 PRO A N 1
ATOM 734 C CA . PRO A 1 92 ? 15.763 -9.824 8.068 1.00 76.94 92 PRO A CA 1
ATOM 735 C C . PRO A 1 92 ? 16.524 -9.276 6.859 1.00 76.94 92 PRO A C 1
ATOM 737 O O . PRO A 1 92 ? 16.209 -9.612 5.715 1.00 76.94 92 PRO A O 1
ATOM 740 N N . LEU A 1 93 ? 17.494 -8.397 7.112 1.00 77.88 93 LEU A N 1
ATOM 741 C CA . LEU A 1 93 ? 18.438 -8.023 6.070 1.00 77.88 93 LEU A CA 1
ATOM 742 C C . LEU A 1 93 ? 19.248 -9.276 5.712 1.00 77.88 93 LEU A C 1
ATOM 744 O O . LEU A 1 93 ? 19.593 -10.036 6.621 1.00 77.88 93 LEU A O 1
ATOM 748 N N . PRO A 1 94 ? 19.528 -9.524 4.423 1.00 75.62 94 PRO A N 1
ATOM 749 C CA . PRO A 1 94 ? 20.451 -10.583 4.064 1.00 75.62 94 PRO A CA 1
ATOM 750 C C . PRO A 1 94 ? 21.797 -10.319 4.745 1.00 75.62 94 PRO A C 1
ATOM 752 O O . PRO A 1 94 ? 22.336 -9.215 4.650 1.00 75.62 94 PRO A O 1
ATOM 755 N N . GLU A 1 95 ? 22.315 -11.327 5.448 1.00 79.62 95 GLU A N 1
ATOM 756 C CA . GLU A 1 95 ? 23.679 -11.302 5.976 1.00 79.62 95 GLU A CA 1
ATOM 757 C C . GLU A 1 95 ? 24.648 -11.105 4.800 1.00 79.62 95 GLU A C 1
ATOM 759 O O . GLU A 1 95 ? 24.472 -11.757 3.762 1.00 79.62 95 GLU A O 1
ATOM 764 N N . PRO A 1 96 ? 25.654 -10.220 4.913 1.00 67.75 96 PRO A N 1
ATOM 765 C CA . PRO A 1 96 ? 26.642 -10.048 3.863 1.00 67.75 96 PRO A CA 1
ATOM 766 C C . PRO A 1 96 ? 27.408 -11.362 3.682 1.00 67.75 96 PRO A C 1
ATOM 768 O O . PRO A 1 96 ? 28.274 -11.721 4.478 1.00 67.75 96 PRO A O 1
ATOM 771 N N . ALA A 1 97 ? 27.070 -12.107 2.632 1.00 70.38 97 ALA A N 1
ATOM 772 C CA . ALA A 1 97 ? 27.809 -13.298 2.260 1.00 70.38 97 ALA A CA 1
ATOM 773 C C . ALA A 1 97 ? 29.191 -12.883 1.739 1.00 70.38 97 ALA A C 1
ATOM 775 O O . ALA A 1 97 ? 29.323 -11.945 0.951 1.00 70.38 97 ALA A O 1
ATOM 776 N N . ALA A 1 98 ? 30.238 -13.594 2.163 1.00 64.19 98 ALA A N 1
ATOM 777 C CA . ALA A 1 98 ? 31.559 -13.454 1.568 1.00 64.19 98 ALA A CA 1
ATOM 778 C C . ALA A 1 98 ? 31.499 -13.978 0.126 1.00 64.19 98 ALA A C 1
ATOM 780 O O . ALA A 1 98 ? 31.605 -15.176 -0.127 1.00 64.19 98 ALA A O 1
ATOM 781 N N . HIS A 1 99 ? 31.277 -13.080 -0.830 1.00 64.06 99 HIS A N 1
ATOM 782 C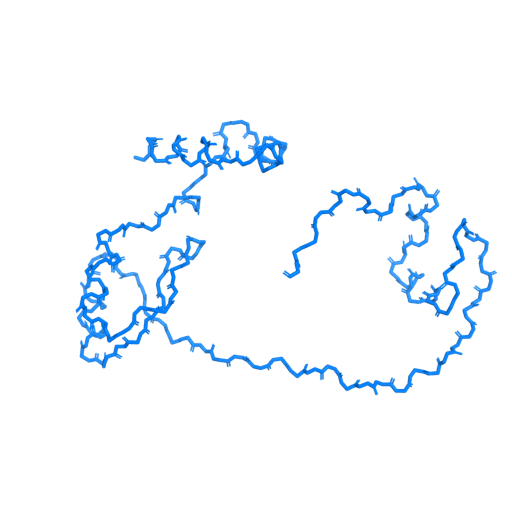 CA . HIS A 1 99 ? 31.314 -13.420 -2.243 1.00 64.06 99 HIS A CA 1
ATOM 783 C C . HIS A 1 99 ? 32.776 -13.531 -2.679 1.00 64.06 99 HIS A C 1
ATOM 785 O O . HIS A 1 99 ? 33.504 -12.539 -2.715 1.00 64.06 99 HIS A O 1
ATOM 791 N N . THR A 1 100 ? 33.229 -14.736 -3.024 1.00 61.38 100 THR A N 1
ATOM 792 C CA . THR A 1 100 ? 34.459 -14.879 -3.805 1.00 61.38 100 THR A CA 1
ATOM 793 C C . THR A 1 100 ? 34.193 -14.269 -5.176 1.00 61.38 100 THR A C 1
ATOM 795 O O . THR A 1 100 ? 33.307 -14.733 -5.892 1.00 61.38 100 THR A O 1
ATOM 798 N N . LEU A 1 101 ? 34.927 -13.213 -5.535 1.00 60.16 101 LEU A N 1
ATOM 799 C CA . LEU A 1 101 ? 34.869 -12.642 -6.878 1.00 60.16 101 LEU A CA 1
ATOM 800 C C . LEU A 1 101 ? 35.453 -13.665 -7.855 1.00 60.16 101 LEU A C 1
ATOM 802 O O . LEU A 1 101 ? 36.664 -13.723 -8.067 1.00 60.16 101 LEU A O 1
ATOM 806 N N . LEU A 1 102 ? 34.595 -14.505 -8.425 1.00 59.66 102 LEU A N 1
ATOM 807 C CA . LEU A 1 102 ? 34.956 -15.282 -9.597 1.00 59.66 102 LEU A CA 1
ATOM 808 C C . LEU A 1 102 ? 35.097 -14.287 -10.751 1.00 59.66 102 LEU A C 1
ATOM 810 O O . LEU A 1 102 ? 34.218 -13.460 -10.995 1.00 59.66 102 LEU A O 1
ATOM 814 N N . ARG A 1 103 ? 36.249 -14.305 -11.426 1.00 59.94 103 ARG A N 1
ATOM 815 C CA . ARG A 1 103 ? 36.426 -13.556 -12.671 1.00 59.94 103 ARG A CA 1
ATOM 816 C C . ARG A 1 103 ? 35.500 -14.212 -13.695 1.00 59.94 103 ARG A C 1
ATOM 818 O O . ARG A 1 103 ? 35.798 -15.316 -14.145 1.00 59.94 103 ARG A O 1
ATOM 825 N N . GLY A 1 104 ? 34.381 -13.555 -13.996 1.00 57.12 104 GLY A N 1
ATOM 826 C CA . GLY A 1 104 ? 33.432 -14.011 -15.008 1.00 57.12 104 GLY A CA 1
ATOM 827 C C . GLY A 1 104 ? 34.142 -14.277 -16.335 1.00 57.12 104 GLY A C 1
ATOM 828 O O . GLY A 1 104 ? 35.094 -13.576 -16.696 1.00 57.12 104 GLY A O 1
ATOM 829 N N . GLY A 1 105 ? 33.720 -15.332 -17.030 1.00 58.22 105 GLY A N 1
ATOM 830 C CA . GLY A 1 105 ? 34.286 -15.697 -18.325 1.00 58.22 105 GLY A CA 1
ATOM 831 C C . GLY A 1 105 ? 34.141 -14.556 -19.335 1.00 58.22 105 GLY A C 1
ATOM 832 O O . GLY A 1 105 ? 33.106 -13.898 -19.394 1.00 58.22 105 GLY A O 1
ATOM 833 N N . ALA A 1 106 ? 35.175 -14.325 -20.145 1.00 57.41 106 ALA A N 1
ATOM 834 C CA . ALA A 1 106 ? 35.137 -13.341 -21.222 1.00 57.41 106 ALA A CA 1
ATOM 835 C C . ALA A 1 106 ? 34.238 -13.845 -22.365 1.00 57.41 106 ALA A C 1
ATOM 837 O O . ALA A 1 106 ? 34.719 -14.429 -23.335 1.00 57.41 106 ALA A O 1
ATOM 838 N N . ALA A 1 107 ? 32.925 -13.654 -22.246 1.00 61.34 107 ALA A N 1
ATOM 839 C CA . ALA A 1 107 ? 32.027 -13.743 -23.388 1.00 61.34 107 ALA A CA 1
ATOM 840 C C . ALA A 1 107 ? 32.009 -12.392 -24.115 1.00 61.34 107 ALA A C 1
ATOM 842 O O . ALA A 1 107 ? 31.926 -11.337 -23.484 1.00 61.34 107 ALA A O 1
ATOM 843 N N . SER A 1 108 ? 32.083 -12.422 -25.447 1.00 67.12 108 SER A N 1
ATOM 844 C CA . SER A 1 108 ? 31.950 -11.222 -26.275 1.00 67.12 108 SER A CA 1
ATOM 845 C C . SER A 1 108 ? 30.497 -10.748 -26.219 1.00 67.12 108 SER A C 1
ATOM 847 O O . SER A 1 108 ? 29.639 -11.253 -26.934 1.00 67.12 108 SER A O 1
ATOM 849 N N . THR A 1 109 ? 30.226 -9.822 -25.306 1.00 71.44 109 THR A N 1
ATOM 850 C CA . THR A 1 109 ? 28.972 -9.065 -25.227 1.00 71.44 109 THR A CA 1
ATOM 851 C C . THR A 1 109 ? 29.295 -7.601 -25.500 1.00 71.44 109 THR A C 1
ATOM 853 O O . THR A 1 109 ? 30.443 -7.179 -25.346 1.00 71.44 109 THR A O 1
ATOM 856 N N . THR A 1 110 ? 28.313 -6.818 -25.944 1.00 82.00 110 THR A N 1
ATOM 857 C CA . THR A 1 110 ? 28.530 -5.404 -26.304 1.00 82.00 110 THR A CA 1
ATOM 858 C C . THR A 1 110 ? 28.946 -4.560 -25.093 1.00 82.00 110 THR A C 1
ATOM 860 O O . THR A 1 110 ? 29.633 -3.550 -25.241 1.00 82.00 110 THR A O 1
ATOM 863 N N . LEU A 1 111 ? 28.544 -4.975 -23.887 1.00 84.88 111 LEU A N 1
ATOM 864 C CA . LEU A 1 111 ? 28.857 -4.320 -22.619 1.00 84.88 111 LEU A CA 1
ATOM 865 C C . LEU A 1 111 ? 29.786 -5.196 -21.778 1.00 84.88 111 LEU A C 1
ATOM 867 O O . LEU A 1 111 ? 29.554 -6.390 -21.638 1.00 84.88 111 LEU A O 1
ATOM 871 N N . ASP A 1 112 ? 30.786 -4.593 -21.140 1.00 87.00 112 ASP A N 1
ATOM 872 C CA . ASP A 1 112 ? 31.593 -5.294 -20.142 1.00 87.00 112 ASP A CA 1
ATOM 873 C C . ASP A 1 112 ? 30.858 -5.332 -18.791 1.00 87.00 112 ASP A C 1
ATOM 875 O O . ASP A 1 112 ? 30.713 -4.312 -18.113 1.00 87.00 112 ASP A O 1
ATOM 879 N N . TYR A 1 113 ? 30.376 -6.517 -18.404 1.00 84.75 113 TYR A N 1
ATOM 880 C CA . TYR A 1 113 ? 29.716 -6.753 -17.112 1.00 84.75 113 TYR A CA 1
ATOM 881 C C . TYR A 1 113 ? 30.699 -7.009 -15.962 1.00 84.75 113 TYR A C 1
ATOM 883 O O . TYR A 1 113 ? 30.270 -7.095 -14.805 1.00 84.75 113 TYR A O 1
ATOM 891 N N . GLY A 1 114 ? 31.994 -7.170 -16.254 1.00 85.25 114 GLY A N 1
ATOM 892 C CA . GLY A 1 114 ? 33.031 -7.446 -15.270 1.00 85.25 114 GLY A CA 1
ATOM 893 C C . GLY A 1 114 ? 32.661 -8.592 -14.309 1.00 85.25 114 GLY A C 1
ATOM 894 O O . GLY A 1 114 ? 32.161 -9.634 -14.740 1.00 85.25 114 GLY A O 1
ATOM 895 N N . PRO A 1 115 ? 32.860 -8.421 -12.987 1.00 84.25 115 PRO A N 1
ATOM 896 C CA . PRO A 1 115 ? 32.536 -9.444 -11.985 1.00 84.25 115 PRO A CA 1
ATOM 897 C C . PRO A 1 115 ? 31.055 -9.853 -11.912 1.00 84.25 115 PRO A C 1
ATOM 899 O O . PRO A 1 115 ? 30.742 -10.899 -11.351 1.00 84.25 115 PRO A O 1
ATOM 902 N N . SER A 1 116 ? 30.134 -9.054 -12.457 1.00 85.31 116 SER A N 1
ATOM 903 C CA . SER A 1 116 ? 28.696 -9.352 -12.456 1.00 85.31 116 SER A CA 1
ATOM 904 C C . SER A 1 116 ? 28.243 -10.137 -13.691 1.00 85.31 116 SER A C 1
ATOM 906 O O . SER A 1 116 ? 27.042 -10.366 -13.851 1.00 85.31 116 SER A O 1
ATOM 908 N N . PHE A 1 117 ? 29.162 -10.546 -14.574 1.00 87.94 117 PHE A N 1
ATOM 909 C CA . PHE A 1 117 ? 28.824 -11.282 -15.794 1.00 87.94 117 PHE A CA 1
ATOM 910 C C . PHE A 1 117 ? 28.016 -12.551 -15.501 1.00 87.94 117 PHE A C 1
ATOM 912 O O . PHE A 1 117 ? 26.930 -12.711 -16.049 1.00 87.94 117 PHE A O 1
ATOM 919 N N . ASP A 1 118 ? 28.482 -13.404 -14.586 1.00 86.88 118 ASP A N 1
ATOM 920 C CA . ASP A 1 118 ? 27.829 -14.690 -14.309 1.00 86.88 118 ASP A CA 1
ATOM 921 C C . ASP A 1 118 ? 26.402 -14.507 -13.761 1.00 86.88 118 ASP A C 1
ATOM 923 O O . ASP A 1 118 ? 25.483 -15.216 -14.167 1.00 86.88 118 ASP A O 1
ATOM 927 N N . GLN A 1 119 ? 26.187 -13.503 -12.902 1.00 88.56 119 GLN A N 1
ATOM 928 C CA . GLN A 1 119 ? 24.872 -13.178 -12.330 1.00 88.56 119 GLN A CA 1
ATOM 929 C C . GLN A 1 119 ? 23.895 -12.686 -13.403 1.00 88.56 119 GLN A C 1
ATOM 931 O O . GLN A 1 119 ? 22.745 -13.117 -13.454 1.00 88.56 119 GLN A O 1
ATOM 936 N N . ASN A 1 120 ? 24.359 -11.800 -14.286 1.00 90.56 120 ASN A N 1
ATOM 937 C CA . ASN A 1 120 ? 23.546 -11.272 -15.379 1.00 90.56 120 ASN A CA 1
ATOM 938 C C . ASN A 1 120 ? 23.280 -12.333 -16.453 1.00 90.56 120 ASN A C 1
ATOM 940 O O . ASN A 1 120 ? 22.178 -12.400 -16.996 1.00 90.56 120 ASN A O 1
ATOM 944 N N . SER A 1 121 ? 24.268 -13.181 -16.736 1.00 90.12 121 SER A N 1
ATOM 945 C CA . SER A 1 121 ? 24.153 -14.306 -17.664 1.00 90.12 121 SER A CA 1
ATOM 946 C C . SER A 1 121 ? 23.153 -15.350 -17.156 1.00 90.12 121 SER A C 1
ATOM 948 O O . SER A 1 121 ? 22.327 -15.828 -17.929 1.00 90.12 121 SER A O 1
ATOM 950 N N . GLN A 1 122 ? 23.125 -15.623 -15.844 1.00 91.81 122 GLN A N 1
ATOM 951 C CA . GLN A 1 122 ? 22.175 -16.557 -15.226 1.00 91.81 122 GLN A CA 1
ATOM 952 C C . GLN A 1 122 ? 20.706 -16.186 -15.483 1.00 91.81 122 GLN A C 1
ATOM 954 O O . GLN A 1 122 ? 19.872 -17.073 -15.656 1.00 91.81 122 GLN A O 1
ATOM 959 N N . ILE A 1 123 ? 20.387 -14.890 -15.520 1.00 93.75 123 ILE A N 1
ATOM 960 C CA . ILE A 1 123 ? 19.035 -14.385 -15.814 1.00 93.75 123 ILE A CA 1
ATOM 961 C C . ILE A 1 123 ? 18.872 -13.916 -17.269 1.00 93.75 123 ILE A C 1
ATOM 963 O O . ILE A 1 123 ? 17.867 -13.296 -17.609 1.00 93.75 123 ILE A O 1
ATOM 967 N N . ASN A 1 124 ? 19.842 -14.236 -18.133 1.00 91.94 124 ASN A N 1
ATOM 968 C CA . ASN A 1 124 ? 19.844 -13.936 -19.563 1.00 91.94 124 ASN A CA 1
ATOM 969 C C . ASN A 1 124 ? 19.706 -12.436 -19.907 1.00 91.94 124 ASN A C 1
ATOM 971 O O . ASN A 1 124 ? 19.081 -12.065 -20.901 1.00 91.94 124 ASN A O 1
ATOM 975 N N . THR A 1 125 ? 20.300 -11.561 -19.091 1.00 93.56 125 THR A N 1
ATOM 976 C CA . THR A 1 125 ? 20.321 -10.108 -19.332 1.00 93.56 125 THR A CA 1
ATOM 977 C C . THR A 1 125 ? 21.170 -9.700 -20.549 1.00 93.56 125 THR A C 1
ATOM 979 O O . THR A 1 125 ? 20.709 -8.844 -21.307 1.00 93.56 125 THR A O 1
ATOM 982 N N . PRO A 1 126 ? 22.376 -10.265 -20.802 1.00 92.44 126 PRO A N 1
ATOM 983 C CA . PRO A 1 126 ? 23.260 -9.741 -21.845 1.00 92.44 126 PRO A CA 1
ATOM 984 C C . PRO A 1 126 ? 22.672 -9.683 -23.262 1.00 92.44 126 PRO A C 1
ATOM 986 O O . PRO A 1 126 ? 22.768 -8.615 -23.868 1.00 92.44 126 PRO A O 1
ATOM 989 N N . PRO A 1 127 ? 21.971 -10.718 -23.767 1.00 92.56 127 PRO A N 1
ATOM 990 C CA . PRO A 1 127 ? 21.359 -10.644 -25.093 1.00 92.56 127 PRO A CA 1
ATOM 991 C C . PRO A 1 127 ? 20.313 -9.529 -25.232 1.00 92.56 127 PRO A C 1
ATOM 993 O O . PRO A 1 127 ? 20.146 -8.974 -26.314 1.00 92.56 127 PRO A O 1
ATOM 996 N N . LEU A 1 128 ? 19.609 -9.163 -24.152 1.00 93.12 128 LEU A N 1
ATOM 997 C CA . LEU A 1 128 ? 18.659 -8.044 -24.179 1.00 93.12 128 LEU A CA 1
ATOM 998 C C . LEU A 1 128 ? 19.382 -6.704 -24.341 1.00 93.12 128 LEU A C 1
ATOM 1000 O O . LEU A 1 128 ? 18.933 -5.849 -25.104 1.00 93.12 128 LEU A O 1
ATOM 1004 N N . HIS A 1 129 ? 20.514 -6.530 -23.659 1.00 93.88 129 HIS A N 1
ATOM 1005 C CA . HIS A 1 129 ? 21.335 -5.329 -23.789 1.00 93.88 129 HIS A CA 1
ATOM 1006 C C . HIS A 1 129 ? 22.020 -5.236 -25.158 1.00 93.88 129 HIS A C 1
ATOM 1008 O O . HIS A 1 129 ? 22.094 -4.137 -25.702 1.00 93.88 129 HIS A O 1
ATOM 1014 N N . ASP A 1 130 ? 22.438 -6.359 -25.750 1.00 92.00 130 ASP A N 1
ATOM 1015 C CA . ASP A 1 130 ? 22.964 -6.395 -27.125 1.00 92.00 130 ASP A CA 1
ATOM 1016 C C . ASP A 1 130 ? 21.905 -5.959 -28.157 1.00 92.00 130 ASP A C 1
ATOM 1018 O O . ASP A 1 130 ? 22.227 -5.336 -29.167 1.00 92.00 130 ASP A O 1
ATOM 1022 N N . LEU A 1 131 ? 20.622 -6.209 -27.873 1.00 93.31 131 LEU A N 1
ATOM 1023 C CA . LEU A 1 131 ? 19.487 -5.703 -28.656 1.00 93.31 131 LEU A CA 1
ATOM 1024 C C . LEU A 1 131 ? 19.104 -4.245 -28.320 1.00 93.31 131 LEU A C 1
ATOM 1026 O O . LEU A 1 131 ? 18.158 -3.708 -28.895 1.00 93.31 131 LEU A O 1
ATOM 1030 N N . GLY A 1 132 ? 19.808 -3.595 -27.389 1.00 92.62 132 GLY A N 1
ATOM 1031 C CA . GLY A 1 132 ? 19.551 -2.218 -26.959 1.00 92.62 132 GLY A CA 1
ATOM 1032 C C . GLY A 1 132 ? 18.458 -2.057 -25.892 1.00 92.62 132 GLY A C 1
ATOM 1033 O O . GLY A 1 132 ? 18.105 -0.928 -25.543 1.00 92.62 132 GLY A O 1
ATOM 1034 N N . PHE A 1 133 ? 17.917 -3.145 -25.334 1.00 93.56 133 PHE A N 1
ATOM 1035 C CA . PHE A 1 133 ? 16.879 -3.094 -24.299 1.00 93.56 133 PHE A CA 1
ATOM 1036 C C . PHE A 1 133 ? 17.474 -2.952 -22.895 1.00 93.56 133 PHE A C 1
ATOM 1038 O O . PHE A 1 133 ? 17.678 -3.938 -22.205 1.00 93.56 133 PHE A O 1
ATOM 1045 N N . SER A 1 134 ? 17.695 -1.724 -22.428 1.00 91.50 134 SER A N 1
ATOM 1046 C CA . SER A 1 134 ? 18.337 -1.441 -21.127 1.00 91.50 134 SER A CA 1
ATOM 1047 C C . SER A 1 134 ? 17.377 -1.158 -19.962 1.00 91.50 134 SER A C 1
ATOM 1049 O O . SER A 1 134 ? 17.802 -0.782 -18.872 1.00 91.50 134 SER A O 1
ATOM 1051 N N . GLY A 1 135 ? 16.063 -1.228 -20.195 1.00 91.00 135 GLY A N 1
ATOM 1052 C CA . GLY A 1 135 ? 15.069 -0.724 -19.240 1.00 91.00 135 GLY A CA 1
ATOM 1053 C C . GLY A 1 135 ? 15.020 0.809 -19.148 1.00 91.00 135 GLY A C 1
ATOM 1054 O O . GLY A 1 135 ? 14.341 1.350 -18.273 1.00 91.00 135 GLY A O 1
ATOM 1055 N N . ALA A 1 136 ? 15.693 1.530 -20.055 1.00 92.69 136 ALA A N 1
ATOM 1056 C CA . ALA A 1 136 ? 15.609 2.984 -20.133 1.00 92.69 136 ALA A CA 1
ATOM 1057 C C . ALA A 1 136 ? 14.147 3.453 -20.219 1.00 92.69 136 ALA A C 1
ATOM 1059 O O . ALA A 1 136 ? 13.350 2.979 -21.029 1.00 92.69 136 ALA A O 1
ATOM 1060 N N . GLY A 1 137 ? 13.783 4.393 -19.347 1.00 88.19 137 GLY A N 1
ATOM 1061 C CA . GLY A 1 137 ? 12.422 4.913 -19.262 1.00 88.19 137 GLY A CA 1
ATOM 1062 C C . GLY A 1 137 ? 11.434 4.019 -18.506 1.00 88.19 137 GLY A C 1
ATOM 1063 O O . GLY A 1 137 ? 10.286 4.435 -18.354 1.00 88.19 137 GLY A O 1
ATOM 1064 N N . VAL A 1 138 ? 11.824 2.856 -17.975 1.00 89.06 138 VAL A N 1
ATOM 1065 C CA . VAL A 1 138 ? 10.991 2.049 -17.062 1.00 89.06 138 VAL A CA 1
ATOM 1066 C C . VAL A 1 138 ? 10.993 2.678 -15.660 1.00 89.06 138 VAL A C 1
ATOM 1068 O O . VAL A 1 138 ? 12.018 3.158 -15.189 1.00 89.06 138 VAL A O 1
ATOM 1071 N N . LEU A 1 139 ? 9.833 2.717 -14.992 1.00 87.12 139 LEU A N 1
ATOM 1072 C CA . LEU A 1 139 ? 9.738 3.151 -13.591 1.00 87.12 139 LEU A CA 1
ATOM 1073 C C . LEU A 1 139 ? 9.787 1.935 -12.679 1.00 87.12 139 LEU A C 1
ATOM 1075 O O . LEU A 1 139 ? 8.946 1.046 -12.802 1.00 87.12 139 LEU A O 1
ATOM 1079 N N . ILE A 1 140 ? 10.723 1.951 -11.738 1.00 87.94 140 ILE A N 1
ATOM 1080 C CA . ILE A 1 140 ? 10.822 0.976 -10.656 1.00 87.94 140 ILE A CA 1
ATOM 1081 C C . ILE A 1 140 ? 10.324 1.676 -9.391 1.00 87.94 140 ILE A C 1
ATOM 1083 O O . 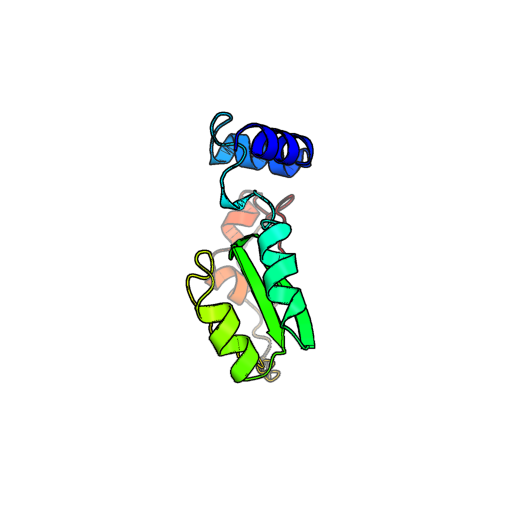ILE A 1 140 ? 10.761 2.785 -9.087 1.00 87.94 140 ILE A O 1
ATOM 1087 N N . ALA A 1 141 ? 9.358 1.071 -8.697 1.00 82.06 141 ALA A N 1
ATOM 1088 C CA . ALA A 1 141 ? 8.908 1.580 -7.408 1.00 82.06 141 ALA A CA 1
ATOM 1089 C C . ALA A 1 141 ? 9.983 1.263 -6.359 1.00 82.06 141 ALA A C 1
ATOM 1091 O O . ALA A 1 141 ? 10.314 0.095 -6.166 1.00 82.06 141 ALA A O 1
ATOM 1092 N N . SER A 1 142 ? 10.530 2.306 -5.737 1.00 56.19 142 SER A N 1
ATOM 1093 C CA . SER A 1 142 ? 11.510 2.242 -4.646 1.00 56.19 142 SER A CA 1
ATOM 1094 C C . SER A 1 142 ? 10.859 2.516 -3.301 1.00 56.19 142 SER A C 1
ATOM 1096 O O . SER A 1 142 ? 10.026 3.455 -3.274 1.00 56.19 142 SER A O 1
#